Protein AF-A0A2V1D4F3-F1 (afdb_monomer)

Secondary structure (DSSP, 8-state):
-THHHHTSGGGGS---HHHHH-THHHHHHHHHT-HHHHHHHHHHHH-SEEEEETTEEEE--GGGGTT--

Foldseek 3Di:
DVCLCPVNPCVPAAEDPCQLPACVQVVVCVVVVNNVVVVVVRCVVRNQWYRRHSPDIHGNDPCVVVVVD

Nearest PDB structures (foldseek):
  1r9o-assembly1_A  TM=6.488E-01  e=8.107E+00  Homo sapiens
  6l7s-assembly1_C  TM=4.797E-01  e=8.107E+00  Homo sapiens
  6kan-assembly1_A  TM=4.829E-01  e=8.682E+00  Homo sapiens

Organism: NCBI:txid97972

pLDDT: mean 77.11, std 13.71, range [44.88, 92.38]

Mean predicted aligned error: 7.77 Å

Structure (mmCIF, N/CA/C/O backbone):
data_AF-A0A2V1D4F3-F1
#
_entry.id   AF-A0A2V1D4F3-F1
#
loop_
_atom_site.group_PDB
_atom_site.id
_atom_site.type_symbol
_atom_site.label_atom_id
_atom_site.label_alt_id
_atom_site.label_comp_id
_atom_site.label_asym_id
_atom_site.label_entity_id
_atom_site.label_seq_id
_atom_site.pdbx_PDB_ins_code
_atom_site.Cartn_x
_atom_site.Cartn_y
_atom_site.Cartn_z
_atom_site.occupancy
_atom_site.B_iso_or_equiv
_atom_site.auth_seq_id
_atom_site.auth_comp_id
_atom_site.auth_asym_id
_atom_site.auth_atom_id
_atom_site.pdbx_PDB_model_num
ATOM 1 N N . SER A 1 1 ? 6.906 -11.963 3.899 1.00 55.44 1 SER A N 1
ATOM 2 C CA . SER A 1 1 ? 6.729 -13.179 4.728 1.00 55.44 1 SER A CA 1
ATOM 3 C C . SER A 1 1 ? 5.307 -13.291 5.253 1.00 55.44 1 SER A C 1
ATOM 5 O O . SER A 1 1 ? 4.754 -12.268 5.650 1.00 55.44 1 SER A O 1
ATOM 7 N N . LEU A 1 2 ? 4.740 -14.508 5.290 1.00 59.41 2 LEU A N 1
ATOM 8 C CA . LEU A 1 2 ? 3.353 -14.808 5.708 1.00 59.41 2 LEU A CA 1
ATOM 9 C C . LEU A 1 2 ? 2.963 -14.197 7.074 1.00 59.41 2 LEU A C 1
ATOM 11 O O . LEU A 1 2 ? 1.851 -13.702 7.233 1.00 59.41 2 LEU A O 1
ATOM 15 N N . TYR A 1 3 ? 3.905 -14.127 8.023 1.00 62.22 3 TYR A N 1
ATOM 16 C CA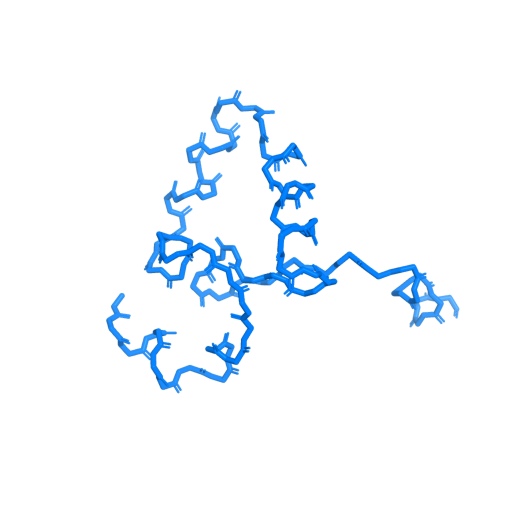 . TYR A 1 3 ? 3.726 -13.494 9.339 1.00 62.22 3 TYR A CA 1
ATOM 17 C C . TYR A 1 3 ? 3.212 -12.046 9.259 1.00 62.22 3 TYR A C 1
ATOM 19 O O . TYR A 1 3 ? 2.347 -11.637 10.029 1.00 62.22 3 TYR A O 1
ATOM 27 N N . ARG A 1 4 ? 3.684 -11.265 8.276 1.00 58.91 4 ARG A N 1
ATOM 28 C CA . ARG A 1 4 ? 3.290 -9.855 8.117 1.00 58.91 4 ARG A CA 1
ATOM 29 C C . ARG A 1 4 ? 1.854 -9.685 7.616 1.00 58.91 4 ARG A C 1
ATOM 31 O O . ARG A 1 4 ? 1.268 -8.616 7.797 1.00 58.91 4 ARG A O 1
ATOM 38 N N . VAL A 1 5 ? 1.306 -10.721 6.984 1.00 59.66 5 VAL A N 1
ATOM 39 C CA . VAL A 1 5 ? -0.053 -10.733 6.435 1.00 59.66 5 VAL A CA 1
ATOM 40 C C . VAL A 1 5 ? -1.067 -11.115 7.512 1.00 59.66 5 VAL A C 1
ATOM 42 O O . VAL A 1 5 ? -2.120 -10.493 7.560 1.00 59.66 5 VAL A O 1
ATOM 45 N N . PHE A 1 6 ? -0.733 -12.056 8.402 1.00 58.25 6 PHE A N 1
ATOM 46 C CA . PHE A 1 6 ? -1.686 -12.606 9.375 1.00 58.25 6 PHE A CA 1
ATOM 47 C C . PHE A 1 6 ? -1.497 -12.119 10.821 1.00 58.25 6 PHE A C 1
ATOM 49 O O . PHE A 1 6 ? -2.487 -11.840 11.485 1.00 58.25 6 PHE A O 1
ATOM 56 N N . LEU A 1 7 ? -0.259 -11.956 11.303 1.00 59.28 7 LEU A N 1
ATOM 57 C CA . LEU A 1 7 ? 0.036 -11.674 12.722 1.00 59.28 7 LEU A CA 1
ATOM 58 C C . LEU A 1 7 ? 0.501 -10.234 12.991 1.00 59.28 7 LEU A C 1
ATOM 60 O O . LEU A 1 7 ? 0.732 -9.854 14.134 1.00 59.28 7 LEU A O 1
ATOM 64 N N . HIS A 1 8 ? 0.647 -9.411 11.952 1.00 65.44 8 HIS A N 1
ATOM 65 C CA . HIS A 1 8 ? 1.059 -8.018 12.120 1.00 65.44 8 HIS A CA 1
ATOM 66 C C . HIS A 1 8 ? -0.133 -7.140 12.528 1.00 65.44 8 HIS A C 1
ATOM 68 O O . HIS A 1 8 ? -1.174 -7.245 11.885 1.00 65.44 8 HIS A O 1
ATOM 74 N N . PRO A 1 9 ? 0.010 -6.191 13.473 1.00 68.12 9 PRO A N 1
ATOM 75 C CA . PRO A 1 9 ? -1.075 -5.285 13.885 1.00 68.12 9 PRO A CA 1
ATOM 76 C C . PRO A 1 9 ? -1.674 -4.470 12.723 1.00 68.12 9 PRO A C 1
ATOM 78 O O . PRO A 1 9 ? -2.829 -4.057 12.763 1.00 68.12 9 PRO A O 1
ATOM 81 N N . LEU A 1 10 ? -0.912 -4.293 11.637 1.00 65.00 10 LEU A N 1
ATOM 82 C CA . LEU A 1 10 ? -1.373 -3.641 10.404 1.00 65.00 10 LEU A CA 1
ATOM 83 C C . LEU A 1 10 ? -2.129 -4.583 9.436 1.00 65.00 10 LEU A C 1
ATOM 85 O O . LEU A 1 10 ? -2.444 -4.173 8.320 1.00 65.00 10 LEU A O 1
ATOM 89 N N . SER A 1 11 ? -2.390 -5.853 9.773 1.00 67.81 11 SER A N 1
ATOM 90 C CA . SER A 1 11 ? -3.172 -6.780 8.924 1.00 67.81 11 SER A CA 1
ATOM 91 C C . SER A 1 11 ? -4.646 -6.392 8.832 1.00 67.81 11 SER A C 1
ATOM 93 O O . SER A 1 11 ? -5.273 -6.657 7.806 1.00 67.81 11 SER A O 1
A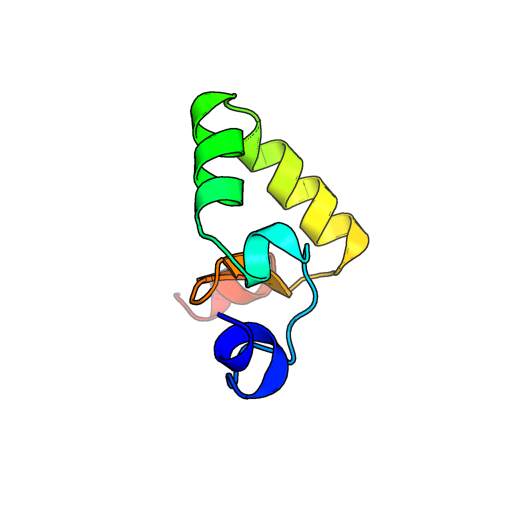TOM 95 N N . LYS A 1 12 ? -5.154 -5.692 9.856 1.00 76.81 12 LYS A N 1
ATOM 96 C CA . LYS A 1 12 ? -6.518 -5.153 9.927 1.00 76.81 12 LYS A CA 1
ATOM 97 C C . LYS A 1 12 ? -6.832 -4.181 8.786 1.00 76.81 12 LYS A C 1
ATOM 99 O O . LYS A 1 12 ? -7.996 -4.002 8.444 1.00 76.81 12 LYS A O 1
ATOM 104 N N . TYR A 1 13 ? -5.809 -3.570 8.185 1.00 81.88 13 TYR A N 1
ATOM 105 C CA . TYR A 1 13 ? -6.001 -2.595 7.120 1.00 81.88 13 TYR A CA 1
ATOM 106 C C . TYR A 1 13 ? -6.127 -3.262 5.737 1.00 81.88 13 TYR A C 1
ATOM 108 O O . TYR A 1 13 ? -5.301 -4.113 5.362 1.00 81.88 13 TYR A O 1
ATOM 116 N N . PRO A 1 14 ? -7.154 -2.882 4.956 1.00 83.88 14 PR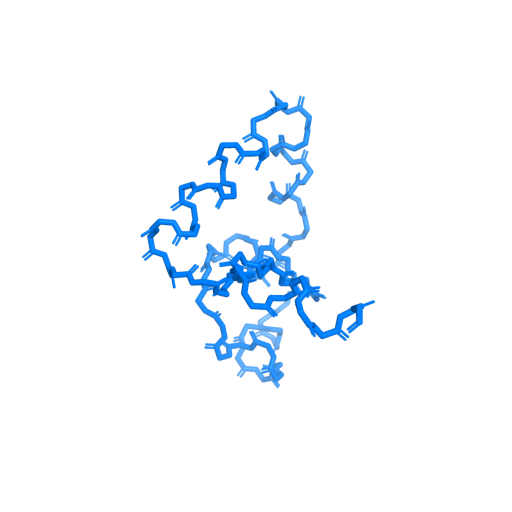O A N 1
ATOM 117 C CA . PRO A 1 14 ? -7.367 -3.404 3.613 1.00 83.88 14 PRO A CA 1
ATOM 118 C C . PRO A 1 14 ? -6.284 -2.903 2.644 1.00 83.88 14 PRO A C 1
ATOM 120 O O . PRO A 1 14 ? -5.643 -1.882 2.875 1.00 83.88 14 PRO A O 1
ATOM 123 N N . GLY A 1 15 ? -6.020 -3.655 1.575 1.00 85.44 15 GLY A N 1
ATOM 124 C CA . GLY A 1 15 ? -4.992 -3.299 0.593 1.00 85.44 15 GLY A CA 1
ATOM 125 C C . GLY A 1 15 ? -4.590 -4.458 -0.324 1.00 85.44 15 GLY A C 1
ATOM 126 O O . GLY A 1 15 ? -4.981 -5.605 -0.066 1.00 85.44 15 GLY A O 1
ATOM 127 N N . PRO A 1 16 ? -3.808 -4.183 -1.381 1.00 84.56 16 PRO A N 1
ATOM 128 C CA . PRO A 1 16 ? -3.391 -5.177 -2.362 1.00 84.56 16 PRO A CA 1
ATOM 129 C C . PRO A 1 16 ? -2.479 -6.227 -1.720 1.00 84.56 16 PRO A C 1
ATOM 131 O O . PRO A 1 16 ? -1.545 -5.896 -0.989 1.00 84.56 16 PRO A O 1
ATOM 134 N N . LEU A 1 17 ? -2.725 -7.510 -2.010 1.00 79.81 17 LEU A N 1
ATOM 135 C CA . LEU A 1 17 ? -1.953 -8.626 -1.439 1.00 79.81 17 LEU A CA 1
ATOM 136 C C . LEU A 1 17 ? -0.450 -8.488 -1.717 1.00 79.81 17 LEU A C 1
ATOM 138 O O . LEU A 1 17 ? 0.364 -8.711 -0.825 1.00 79.81 17 LEU A O 1
ATOM 142 N N . ILE A 1 18 ? -0.091 -8.038 -2.920 1.00 78.62 18 ILE A N 1
ATOM 143 C CA . ILE A 1 18 ? 1.301 -7.826 -3.339 1.00 78.62 18 ILE A CA 1
ATOM 144 C C . ILE A 1 18 ? 1.960 -6.732 -2.479 1.00 78.62 18 ILE A C 1
ATOM 146 O O . ILE A 1 18 ? 3.066 -6.930 -1.975 1.00 78.62 18 ILE A O 1
ATOM 150 N N . GLY A 1 19 ? 1.238 -5.638 -2.206 1.00 78.00 19 GLY A N 1
ATOM 151 C CA . GLY A 1 19 ? 1.681 -4.574 -1.299 1.00 78.00 19 GLY A CA 1
ATOM 152 C C . GLY A 1 19 ? 1.792 -5.018 0.165 1.00 78.00 19 GLY A C 1
ATOM 153 O O . GLY A 1 19 ? 2.630 -4.516 0.907 1.00 78.00 19 GLY A O 1
ATOM 154 N N . LYS A 1 20 ? 1.018 -6.021 0.604 1.00 76.31 20 LYS A N 1
ATOM 155 C CA . LYS A 1 20 ? 1.148 -6.594 1.960 1.00 76.31 20 LYS A CA 1
ATOM 156 C C . LYS A 1 20 ? 2.380 -7.494 2.115 1.00 76.31 20 LYS A C 1
ATOM 158 O O . LYS A 1 20 ? 2.893 -7.632 3.228 1.00 76.31 20 LYS A O 1
ATOM 163 N 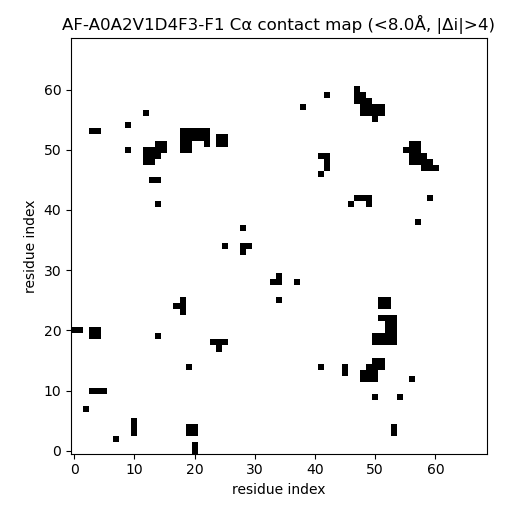N . ILE A 1 21 ? 2.841 -8.123 1.031 1.00 77.19 21 ILE A N 1
ATOM 164 C CA . ILE A 1 21 ? 3.932 -9.109 1.061 1.00 77.19 21 ILE A CA 1
ATOM 165 C C . ILE A 1 21 ? 5.292 -8.443 0.815 1.00 77.19 21 ILE A C 1
ATOM 167 O O . ILE A 1 21 ? 6.260 -8.806 1.493 1.00 77.19 21 ILE A O 1
ATOM 171 N N . THR A 1 22 ? 5.368 -7.471 -0.102 1.00 78.88 22 THR A N 1
ATOM 172 C CA . THR A 1 22 ? 6.628 -6.854 -0.553 1.00 78.88 22 THR A CA 1
ATOM 173 C C . THR A 1 22 ? 6.499 -5.356 -0.834 1.00 78.88 22 THR A C 1
ATOM 175 O O . THR A 1 22 ? 5.512 -4.927 -1.424 1.00 78.88 22 THR A O 1
ATOM 178 N N . ASP A 1 23 ? 7.545 -4.577 -0.532 1.00 80.88 23 ASP A N 1
ATOM 179 C CA . ASP A 1 23 ? 7.654 -3.166 -0.953 1.00 80.88 23 ASP A CA 1
ATOM 180 C C . ASP A 1 23 ? 7.838 -3.000 -2.477 1.00 80.88 23 ASP A C 1
ATOM 182 O O . ASP A 1 23 ? 7.629 -1.911 -3.009 1.00 80.88 23 ASP A O 1
ATOM 186 N N . TRP A 1 24 ? 8.171 -4.079 -3.198 1.00 83.75 24 TRP A N 1
ATOM 187 C CA . TRP A 1 24 ? 8.348 -4.082 -4.656 1.00 83.75 24 TRP A CA 1
ATOM 188 C C . TRP A 1 24 ? 7.129 -3.572 -5.426 1.00 83.75 24 TRP A C 1
ATOM 190 O O . TRP A 1 24 ? 7.299 -2.941 -6.464 1.00 83.75 24 TRP A O 1
ATOM 200 N N . TYR A 1 25 ? 5.918 -3.765 -4.896 1.00 85.25 25 TYR A N 1
ATOM 201 C CA . TYR A 1 25 ? 4.697 -3.176 -5.453 1.00 85.25 25 TYR A CA 1
ATOM 202 C C . TYR A 1 25 ? 4.796 -1.646 -5.543 1.00 85.25 25 TYR A C 1
ATOM 204 O O . TYR A 1 25 ? 4.578 -1.056 -6.598 1.00 85.25 25 TYR A O 1
ATOM 212 N N . SER A 1 26 ? 5.212 -0.998 -4.450 1.00 83.94 26 SER A N 1
ATOM 213 C CA . SER A 1 26 ? 5.398 0.453 -4.433 1.00 83.94 26 SER A CA 1
ATOM 214 C C . SER A 1 26 ? 6.552 0.884 -5.330 1.00 83.94 26 SER A C 1
ATOM 216 O O . SER A 1 26 ? 6.460 1.944 -5.939 1.00 83.94 26 SER A O 1
ATOM 218 N N . VAL A 1 27 ? 7.636 0.104 -5.403 1.00 86.44 27 VAL A N 1
ATOM 219 C CA . VAL A 1 27 ? 8.781 0.414 -6.274 1.00 86.44 27 VAL A CA 1
ATOM 220 C C . VAL A 1 27 ? 8.366 0.363 -7.741 1.00 86.44 27 VAL A C 1
ATOM 222 O O . VAL A 1 27 ? 8.689 1.281 -8.485 1.00 86.44 27 VAL A O 1
ATOM 225 N N . TYR A 1 28 ? 7.591 -0.645 -8.143 1.00 89.38 28 TYR A N 1
ATOM 226 C CA . TYR A 1 28 ? 7.057 -0.766 -9.498 1.00 89.38 28 TYR A CA 1
ATOM 227 C C . TYR A 1 28 ? 6.251 0.477 -9.904 1.00 89.38 28 TYR A C 1
ATOM 229 O O . TYR A 1 28 ? 6.549 1.097 -10.924 1.00 89.38 28 TYR A O 1
ATOM 237 N N . HIS A 1 29 ? 5.306 0.907 -9.064 1.00 88.69 29 HIS A N 1
ATOM 238 C CA . HIS A 1 29 ? 4.498 2.105 -9.317 1.00 88.69 29 HIS A CA 1
ATOM 239 C C . HIS A 1 29 ? 5.289 3.422 -9.201 1.00 88.69 29 HIS A C 1
ATOM 241 O O . HIS A 1 29 ? 4.956 4.413 -9.852 1.00 88.69 29 HIS A O 1
ATOM 247 N N . CYS A 1 30 ? 6.363 3.456 -8.403 1.00 88.00 30 CYS A N 1
ATOM 248 C CA . CYS A 1 30 ? 7.307 4.578 -8.391 1.00 88.00 30 CYS A CA 1
ATOM 249 C C . CYS A 1 30 ? 8.059 4.688 -9.722 1.00 88.00 30 CYS A C 1
ATOM 251 O O . CYS A 1 30 ? 8.120 5.775 -10.285 1.00 88.00 30 CYS A O 1
ATOM 253 N N . VAL A 1 31 ? 8.614 3.579 -10.221 1.00 91.00 31 VAL A N 1
ATOM 254 C CA . VAL A 1 31 ? 9.386 3.540 -11.476 1.00 91.00 31 VAL A CA 1
ATOM 255 C C . VAL A 1 31 ? 8.492 3.851 -12.673 1.00 91.00 31 VAL A C 1
ATOM 257 O O . VAL A 1 31 ? 8.899 4.567 -13.582 1.00 91.00 31 VAL A O 1
ATOM 260 N N . LYS A 1 32 ? 7.251 3.364 -12.652 1.00 92.12 32 LYS A N 1
ATOM 261 C CA . LYS A 1 32 ? 6.245 3.650 -13.676 1.00 92.12 32 LYS A CA 1
ATOM 262 C C . LYS A 1 32 ? 5.700 5.086 -13.609 1.00 92.12 32 LYS A C 1
ATOM 264 O O . LYS A 1 32 ? 5.131 5.563 -14.584 1.00 92.12 32 LYS A O 1
ATOM 269 N N . GLY A 1 33 ? 5.863 5.774 -12.477 1.00 91.06 33 GLY A N 1
ATOM 270 C CA . GLY A 1 33 ? 5.377 7.140 -12.257 1.00 91.06 33 GLY A CA 1
ATOM 271 C C . GLY A 1 33 ? 3.876 7.251 -11.953 1.00 91.06 33 GLY A C 1
ATOM 272 O O . GLY A 1 33 ? 3.376 8.353 -11.733 1.00 91.06 33 GLY A O 1
ATOM 273 N N . ASP A 1 34 ? 3.149 6.134 -11.875 1.00 92.38 34 ASP A N 1
ATOM 274 C CA . ASP A 1 34 ? 1.693 6.088 -11.681 1.00 92.38 34 ASP A CA 1
ATOM 275 C C . ASP A 1 34 ? 1.269 5.873 -10.218 1.00 92.38 34 ASP A C 1
ATOM 277 O O . ASP A 1 34 ? 0.082 5.747 -9.925 1.00 92.38 34 ASP A O 1
ATOM 281 N N . ARG A 1 35 ? 2.215 5.902 -9.271 1.00 87.50 35 ARG A N 1
ATOM 282 C CA . ARG A 1 35 ? 1.959 5.706 -7.832 1.00 87.50 35 ARG A CA 1
ATOM 283 C C . ARG A 1 35 ? 0.828 6.567 -7.261 1.00 87.50 35 ARG A C 1
ATOM 285 O O . ARG A 1 35 ? 0.100 6.118 -6.384 1.00 87.50 35 ARG A O 1
ATOM 292 N N . HIS A 1 36 ? 0.693 7.806 -7.721 1.00 85.88 36 HIS A N 1
ATOM 293 C CA . HIS A 1 36 ? -0.355 8.713 -7.251 1.00 85.88 36 HIS A CA 1
ATOM 294 C C . HIS A 1 36 ? -1.756 8.265 -7.706 1.00 85.88 36 HIS A C 1
ATOM 296 O O . HIS A 1 36 ? -2.697 8.317 -6.916 1.00 85.88 36 HIS A O 1
ATOM 302 N N . LEU A 1 37 ? -1.879 7.761 -8.940 1.00 90.75 37 LEU A N 1
ATOM 303 C CA . LEU A 1 37 ? -3.117 7.172 -9.458 1.00 90.75 37 LEU A CA 1
ATOM 304 C C . LEU A 1 37 ? -3.431 5.856 -8.756 1.00 90.75 37 LEU A C 1
ATOM 306 O O . LEU A 1 37 ? -4.577 5.625 -8.381 1.00 90.75 37 LEU A O 1
ATOM 310 N N . ASP A 1 38 ? -2.416 5.023 -8.528 1.00 90.38 38 ASP A N 1
ATOM 311 C CA . ASP A 1 38 ? -2.586 3.770 -7.797 1.00 90.38 38 ASP A CA 1
ATOM 312 C C . ASP A 1 38 ? -3.120 4.032 -6.384 1.00 90.38 38 ASP A C 1
ATOM 314 O O . ASP A 1 38 ? -4.137 3.468 -5.992 1.00 90.38 38 ASP A O 1
ATOM 318 N N . PHE A 1 39 ? -2.537 4.983 -5.646 1.00 88.75 39 PHE A N 1
ATOM 319 C CA . PHE A 1 39 ? -3.073 5.371 -4.341 1.00 88.75 39 PHE A CA 1
ATOM 320 C C . PHE A 1 39 ? -4.503 5.897 -4.413 1.00 88.75 39 PHE A C 1
ATOM 322 O O . PHE A 1 39 ? -5.318 5.525 -3.569 1.00 88.75 39 PHE A O 1
ATOM 329 N N . TYR A 1 40 ? -4.832 6.717 -5.410 1.00 88.00 40 TYR A N 1
ATOM 330 C CA . TYR A 1 40 ? -6.196 7.201 -5.604 1.00 88.00 40 TYR A CA 1
ATOM 331 C C . TYR A 1 40 ? -7.189 6.044 -5.802 1.00 88.00 40 TYR A C 1
ATOM 333 O O . TYR A 1 40 ? -8.195 5.967 -5.096 1.00 88.00 40 TYR A O 1
ATOM 341 N N . LEU A 1 41 ? -6.873 5.096 -6.688 1.00 89.50 41 LEU A N 1
ATOM 342 C CA . LEU A 1 41 ? -7.701 3.916 -6.955 1.00 89.50 41 LEU A CA 1
ATOM 343 C C . LEU A 1 41 ? -7.809 3.002 -5.734 1.00 89.50 41 LEU A C 1
ATOM 345 O O . LEU A 1 41 ? -8.885 2.492 -5.416 1.00 89.50 41 LEU A O 1
ATOM 349 N N . LEU A 1 42 ? -6.706 2.811 -5.016 1.00 89.25 42 LEU A N 1
ATOM 350 C CA . LEU A 1 42 ? -6.683 2.029 -3.793 1.00 89.25 42 LEU A CA 1
ATOM 351 C C . LEU A 1 42 ? -7.571 2.655 -2.719 1.00 89.25 42 LEU A C 1
ATOM 353 O O . LEU A 1 42 ? -8.348 1.941 -2.090 1.00 89.25 42 LEU A O 1
ATOM 357 N N . HIS A 1 43 ? -7.503 3.971 -2.535 1.00 89.50 43 HIS A N 1
ATOM 358 C CA . HIS A 1 43 ? -8.362 4.679 -1.593 1.00 89.50 43 HIS A CA 1
ATOM 359 C C . HIS A 1 43 ? -9.833 4.670 -2.015 1.00 89.50 43 HIS A C 1
ATOM 361 O O . HIS A 1 43 ? -10.709 4.535 -1.165 1.00 89.50 43 HIS A O 1
ATOM 367 N N . GLN A 1 44 ? -10.118 4.717 -3.316 1.00 87.69 44 GLN A N 1
ATOM 368 C CA . GLN A 1 44 ? -11.477 4.565 -3.833 1.00 87.69 44 GLN A CA 1
ATOM 369 C C . GLN A 1 44 ? -12.034 3.152 -3.583 1.00 87.69 44 GLN A C 1
ATOM 371 O O . GLN A 1 44 ? -13.210 2.999 -3.263 1.00 87.69 44 GLN A O 1
ATOM 376 N N . LYS A 1 45 ? -11.192 2.116 -3.687 1.00 88.69 45 LYS A N 1
ATOM 377 C CA . LYS A 1 45 ? -11.594 0.708 -3.535 1.00 88.69 45 LYS A CA 1
ATOM 378 C C . LYS A 1 45 ? -11.681 0.237 -2.083 1.00 88.69 45 LYS A C 1
ATOM 380 O O . LYS A 1 45 ? -12.550 -0.561 -1.747 1.00 88.69 45 LYS A O 1
ATOM 385 N N . TYR A 1 46 ? -10.741 0.659 -1.245 1.00 86.50 46 TYR A N 1
ATOM 386 C CA . TYR A 1 46 ? -10.551 0.138 0.112 1.00 86.50 46 TYR A CA 1
ATOM 387 C C . TYR A 1 46 ? -10.869 1.166 1.209 1.00 86.50 46 TYR A C 1
ATOM 389 O O . TYR A 1 46 ? -10.938 0.795 2.380 1.00 86.50 46 TYR A O 1
ATOM 397 N N . GLY A 1 47 ? -11.080 2.434 0.846 1.00 86.06 47 GLY A N 1
ATOM 398 C CA . GLY A 1 47 ? -11.454 3.512 1.756 1.00 86.06 47 GLY A CA 1
ATOM 399 C C . GLY A 1 47 ? -10.282 4.380 2.219 1.00 86.06 47 GLY A C 1
ATOM 400 O O . GLY A 1 47 ? -9.212 4.444 1.611 1.00 86.06 47 GLY A O 1
ATOM 401 N N . THR A 1 48 ? -10.491 5.082 3.329 1.00 85.56 48 THR A N 1
ATOM 402 C CA . THR A 1 48 ? -9.574 6.116 3.834 1.00 85.56 48 THR A CA 1
ATOM 403 C C . THR A 1 48 ? -8.214 5.574 4.261 1.00 85.56 48 THR A C 1
ATOM 405 O O . THR A 1 48 ? -7.223 6.285 4.135 1.00 85.56 48 THR A O 1
ATOM 408 N N . VAL A 1 49 ? -8.124 4.324 4.722 1.00 87.19 49 VAL A N 1
ATOM 409 C CA . V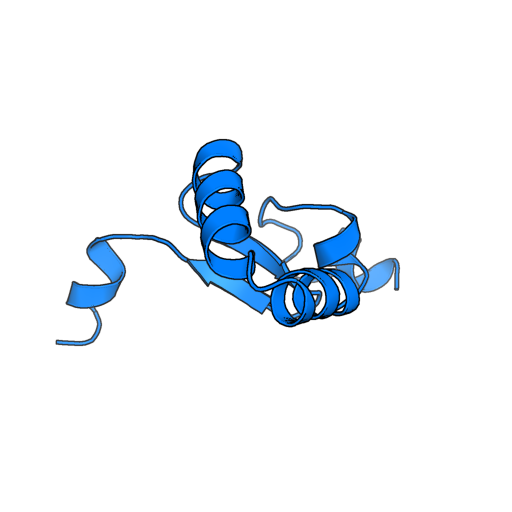AL A 1 49 ? -6.860 3.714 5.158 1.00 87.19 49 VAL A CA 1
ATOM 410 C C . VAL A 1 49 ? -6.556 2.477 4.328 1.00 87.19 49 VAL A C 1
ATOM 412 O O . VAL A 1 49 ? -7.302 1.501 4.349 1.00 87.19 49 VAL A O 1
ATOM 415 N N . VAL A 1 50 ? -5.415 2.504 3.644 1.00 89.56 50 VAL A N 1
ATOM 416 C CA . VAL A 1 50 ? -4.930 1.413 2.800 1.00 89.56 50 VAL A CA 1
ATOM 417 C C . VAL A 1 50 ? -3.541 0.988 3.220 1.00 89.56 50 VAL A C 1
ATOM 419 O O . VAL A 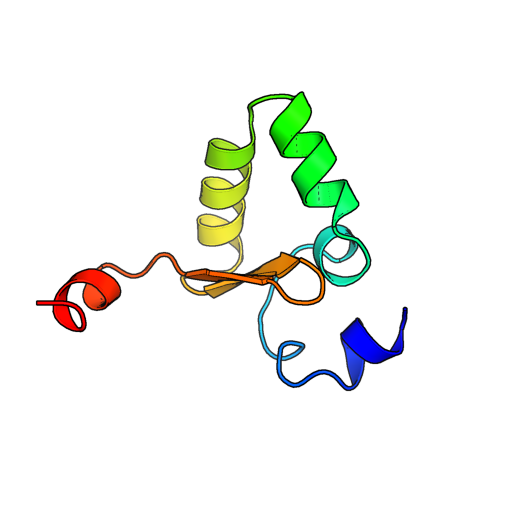1 50 ? -2.647 1.808 3.401 1.00 89.56 50 VAL A O 1
ATOM 422 N N . ARG A 1 51 ? -3.307 -0.318 3.276 1.00 86.88 51 ARG A N 1
ATOM 423 C CA . ARG A 1 51 ? -1.965 -0.876 3.409 1.00 86.88 51 ARG A CA 1
ATOM 424 C C . ARG A 1 51 ? -1.342 -1.110 2.039 1.00 86.88 51 ARG A C 1
ATOM 426 O O . ARG A 1 51 ? -1.786 -1.990 1.309 1.00 86.88 51 ARG A O 1
ATOM 433 N N . TYR A 1 52 ? -0.293 -0.356 1.725 1.00 86.50 52 TYR A N 1
ATOM 434 C CA . TYR A 1 52 ? 0.427 -0.453 0.447 1.00 86.50 52 TYR A CA 1
ATOM 435 C C . TYR A 1 52 ? 1.821 -1.076 0.569 1.00 86.50 52 TYR A C 1
ATOM 437 O O . TYR A 1 52 ? 2.451 -1.379 -0.441 1.00 86.50 52 TYR A O 1
ATOM 445 N N . GLY A 1 53 ? 2.302 -1.258 1.800 1.00 84.50 53 GLY A N 1
ATOM 446 C CA . GLY A 1 53 ? 3.577 -1.893 2.093 1.00 84.50 53 GLY A CA 1
ATOM 447 C C . GLY A 1 53 ? 3.475 -2.833 3.297 1.00 84.50 53 GLY A C 1
ATOM 448 O O . GLY A 1 53 ? 2.535 -2.744 4.100 1.00 84.50 53 GLY A O 1
ATOM 449 N N . PRO A 1 54 ? 4.471 -3.708 3.501 1.00 76.19 54 PRO A N 1
ATOM 450 C CA . PRO A 1 54 ? 4.507 -4.596 4.654 1.00 76.19 54 PRO A CA 1
ATOM 451 C C . PRO A 1 54 ? 4.486 -3.818 5.976 1.00 76.19 54 PRO A C 1
ATOM 453 O O . PRO A 1 54 ? 3.786 -4.232 6.890 1.00 76.19 54 PRO A O 1
ATOM 456 N N . ASN A 1 55 ? 5.154 -2.668 6.062 1.00 79.56 55 ASN A N 1
ATOM 457 C CA . ASN A 1 55 ? 5.145 -1.810 7.255 1.00 79.56 55 ASN A CA 1
ATOM 458 C C . ASN A 1 55 ? 4.631 -0.392 6.949 1.00 79.56 55 ASN A C 1
ATOM 460 O O . ASN A 1 55 ? 4.978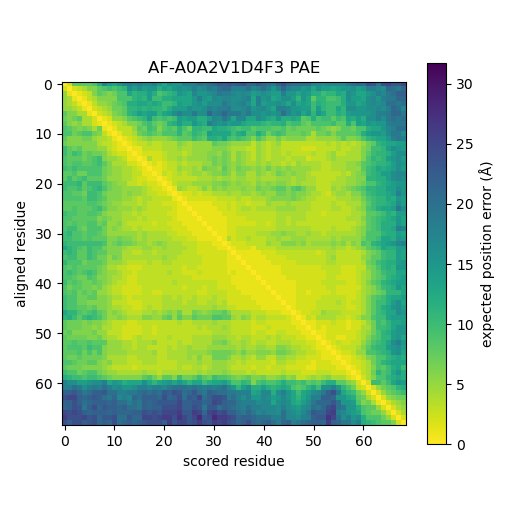 0.551 7.652 1.00 79.56 55 ASN A O 1
ATOM 464 N N . ARG A 1 56 ? 3.851 -0.216 5.872 1.00 80.44 56 ARG A N 1
ATOM 465 C CA . ARG A 1 56 ? 3.423 1.108 5.402 1.00 80.44 56 ARG A CA 1
ATOM 466 C C . ARG A 1 56 ? 1.927 1.146 5.126 1.00 80.44 56 ARG A C 1
ATOM 468 O O . ARG A 1 56 ? 1.384 0.258 4.465 1.00 80.44 56 ARG A O 1
ATOM 475 N N . ILE A 1 57 ? 1.288 2.205 5.607 1.00 86.69 57 ILE A N 1
ATOM 476 C CA . ILE A 1 57 ? -0.113 2.521 5.347 1.00 86.69 57 ILE A CA 1
ATOM 477 C C . ILE A 1 57 ? -0.209 3.912 4.730 1.00 86.69 57 ILE A C 1
ATOM 479 O O . ILE A 1 57 ? 0.576 4.801 5.052 1.00 86.69 57 ILE A O 1
ATOM 483 N N . SER A 1 58 ? -1.147 4.066 3.810 1.00 86.25 58 SER A N 1
ATOM 484 C CA . SER A 1 58 ? -1.567 5.334 3.244 1.00 86.25 58 SER A CA 1
ATOM 485 C C . SER A 1 58 ? -2.886 5.701 3.905 1.00 86.25 58 SER A C 1
ATOM 487 O O . SER A 1 58 ? -3.771 4.849 4.034 1.00 86.25 58 SER A O 1
ATOM 489 N N . VAL A 1 59 ? -3.002 6.946 4.352 1.00 84.81 59 VAL A N 1
ATOM 490 C CA . VAL A 1 59 ? -4.206 7.485 4.983 1.00 84.81 59 VAL A CA 1
ATOM 491 C C . VAL A 1 59 ? -4.633 8.699 4.172 1.00 84.81 59 VAL A C 1
ATOM 493 O O . VAL A 1 59 ? -3.908 9.685 4.103 1.00 84.81 59 VAL A O 1
ATOM 496 N N . ASN A 1 60 ? -5.806 8.615 3.556 1.00 77.19 60 ASN A N 1
ATOM 497 C CA . ASN A 1 60 ? -6.438 9.689 2.805 1.00 77.19 60 ASN A CA 1
ATOM 498 C C . ASN A 1 60 ? -7.693 10.125 3.568 1.00 77.19 60 ASN A C 1
ATOM 500 O O . ASN A 1 60 ? -8.796 9.645 3.309 1.00 77.19 60 ASN A O 1
ATOM 504 N N . SER A 1 61 ? -7.494 10.958 4.590 1.00 64.44 61 SER A N 1
ATOM 505 C CA . SER A 1 61 ? -8.573 11.535 5.389 1.00 64.44 61 SER A CA 1
ATOM 506 C C . SER A 1 61 ? -8.417 13.050 5.453 1.00 64.44 61 SER A C 1
ATOM 508 O O . SER A 1 61 ? -7.357 13.538 5.841 1.00 64.44 61 SER A O 1
ATOM 510 N N . ALA A 1 62 ? -9.485 13.789 5.144 1.00 56.25 62 ALA A N 1
ATOM 511 C CA . ALA A 1 62 ? -9.538 15.247 5.293 1.00 56.25 62 ALA A CA 1
ATOM 512 C C . ALA A 1 62 ? -9.300 15.703 6.750 1.00 56.25 62 ALA A C 1
ATOM 514 O O . ALA A 1 62 ? -8.814 16.803 6.989 1.00 56.25 62 ALA A O 1
ATOM 515 N N . THR A 1 63 ? -9.573 14.835 7.730 1.00 49.84 63 THR A N 1
ATOM 516 C CA . THR A 1 63 ? -9.355 15.092 9.163 1.00 49.84 63 THR A CA 1
ATOM 517 C C . THR A 1 63 ? -7.898 14.975 9.614 1.00 49.84 63 THR A C 1
ATOM 519 O O . THR A 1 63 ? -7.588 15.408 10.718 1.00 49.84 63 THR A O 1
ATOM 522 N N . ALA A 1 64 ? -6.986 14.438 8.792 1.00 50.38 64 ALA A N 1
ATOM 523 C CA . ALA A 1 64 ? -5.569 14.335 9.162 1.00 50.38 64 ALA A CA 1
ATOM 524 C C . ALA A 1 64 ? -4.842 15.695 9.151 1.00 50.38 64 ALA A C 1
ATOM 526 O O . ALA A 1 64 ? -3.811 15.840 9.802 1.00 50.38 64 ALA A O 1
ATOM 527 N N . LEU A 1 65 ? -5.387 16.700 8.453 1.00 48.91 65 LEU A N 1
ATOM 528 C CA . LEU A 1 65 ? -4.854 18.066 8.482 1.00 48.91 65 LEU A CA 1
ATOM 529 C C . LEU A 1 65 ? -5.156 18.792 9.801 1.00 48.91 65 LEU A C 1
ATOM 531 O O . LEU A 1 65 ? -4.395 19.669 10.189 1.00 48.91 65 LEU A O 1
ATOM 535 N N . HIS A 1 66 ? -6.221 18.411 10.513 1.00 48.09 66 HIS A N 1
ATOM 536 C CA . HIS A 1 66 ? -6.667 19.118 11.719 1.00 48.09 66 HIS A CA 1
ATOM 537 C C . HIS A 1 66 ? -6.025 18.594 13.017 1.00 48.09 66 HIS A C 1
ATOM 539 O O . HIS A 1 66 ? -6.244 19.153 14.084 1.00 48.09 66 HIS A O 1
ATOM 545 N N . SER A 1 67 ? -5.247 17.509 12.952 1.00 48.91 67 SER A N 1
ATOM 546 C CA . SER A 1 67 ? -4.453 17.013 14.089 1.00 48.91 67 SER A CA 1
ATOM 547 C C . SER A 1 67 ? -3.003 17.507 14.077 1.00 48.91 67 SER A C 1
ATOM 549 O O . SER A 1 67 ? -2.244 17.161 14.977 1.00 48.91 67 SER A O 1
ATOM 551 N N . ILE A 1 68 ? -2.599 18.244 13.035 1.00 55.34 68 ILE A N 1
ATOM 552 C CA . ILE A 1 68 ? -1.231 18.764 12.856 1.00 55.34 68 ILE A CA 1
ATOM 553 C C . ILE A 1 68 ? -1.205 20.306 12.959 1.00 55.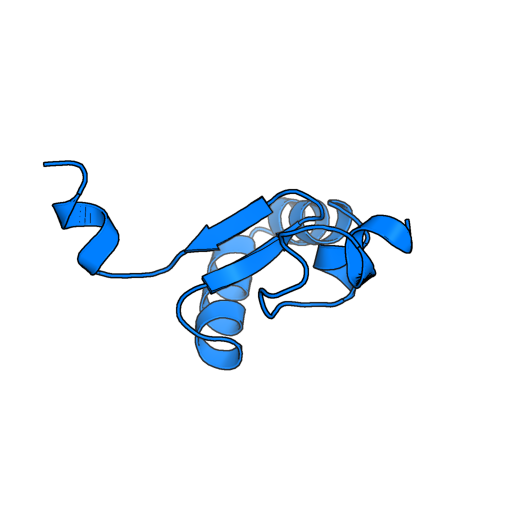34 68 ILE A C 1
ATOM 555 O O . ILE A 1 68 ? -0.125 20.889 12.953 1.00 55.34 68 ILE A O 1
ATOM 559 N N . TYR A 1 69 ? -2.364 20.963 13.098 1.00 44.88 69 TYR A N 1
ATOM 560 C CA . TYR A 1 69 ? -2.476 22.407 13.334 1.00 44.88 69 TYR A CA 1
ATOM 561 C C . TYR A 1 69 ? -3.136 22.701 14.680 1.00 44.88 69 TYR A C 1
ATOM 563 O O . TYR A 1 69 ? -4.062 21.940 15.042 1.00 44.88 69 TYR A O 1
#

InterPro domains:
  IPR036396 Cytochrome P450 superfamily [G3DSA:1.10.630.10] (5-69)
  IPR036396 Cytochrome P450 superfamily [SSF48264] (3-68)

Sequence (69 aa):
SLYRV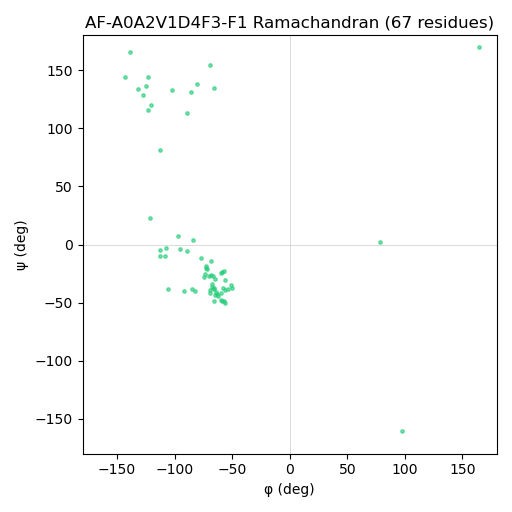FLHPLSKYPGPLIGKITDWYSVYHCVKGDRHLDFYLLHQKYGTVVRYGPNRISVNSATALHSIY

Solvent-accessible surface area (backbone atoms only — not comparable to full-atom values): 3924 Å² total; per-residue (Å²): 91,74,59,45,53,71,75,33,89,70,39,84,45,45,59,53,70,60,13,32,53,33,55,60,51,51,51,52,29,54,77,70,68,46,42,68,57,51,51,50,52,47,34,72,75,55,36,50,48,28,22,50,23,56,93,40,71,48,74,66,53,86,68,62,63,66,78,77,103

Radius of gyration: 12.53 Å; Cα contacts (8 Å, |Δi|>4): 80; chains: 1; bounding box: 21×37×28 Å